Protein AF-A0A7G6X4M1-F1 (afdb_monomer_lite)

pLDDT: mean 92.04, std 5.12, range [64.88, 98.19]

Secondary structure (DSSP, 8-state):
-EEESSSSTTS-EEE----TT---SS-SSEEETTEEE--SEE---SSS------------

Structure (mmCIF, N/CA/C/O backbone):
data_AF-A0A7G6X4M1-F1
#
_entry.id   AF-A0A7G6X4M1-F1
#
loop_
_atom_site.group_PDB
_atom_site.id
_atom_site.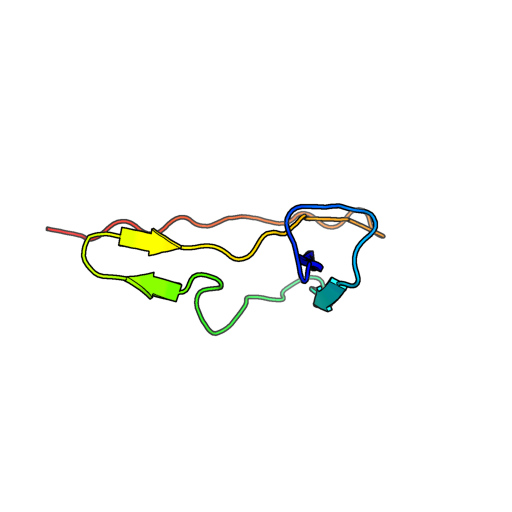type_symbol
_atom_site.label_atom_id
_atom_site.label_alt_id
_atom_site.label_comp_id
_atom_site.label_asym_id
_atom_site.label_entity_id
_atom_site.label_seq_id
_atom_site.pdbx_PDB_ins_code
_atom_site.Cartn_x
_atom_site.Cartn_y
_atom_site.Cartn_z
_atom_site.occupancy
_atom_site.B_iso_or_equiv
_atom_site.auth_seq_id
_atom_site.auth_comp_id
_atom_site.auth_asym_id
_atom_site.auth_atom_id
_atom_site.pdbx_PDB_model_num
ATOM 1 N N . MET A 1 1 ? 3.787 1.338 -3.357 1.00 93.69 1 MET A N 1
ATOM 2 C CA . MET A 1 1 ? 2.473 0.665 -3.482 1.00 93.69 1 MET A CA 1
ATOM 3 C C . MET A 1 1 ? 1.911 1.032 -4.830 1.00 93.69 1 MET A C 1
ATOM 5 O O . MET A 1 1 ? 1.890 2.207 -5.161 1.00 93.69 1 MET A O 1
ATOM 9 N N . GLN A 1 2 ? 1.460 0.046 -5.592 1.00 96.25 2 GLN A N 1
ATOM 10 C CA . GLN A 1 2 ? 0.949 0.266 -6.939 1.00 96.25 2 GLN A CA 1
ATOM 11 C C . GLN A 1 2 ? -0.574 0.236 -6.907 1.00 96.25 2 GLN A C 1
ATOM 13 O O . GLN A 1 2 ? -1.152 -0.726 -6.404 1.00 96.25 2 GLN A O 1
ATOM 18 N N . LYS A 1 3 ? -1.211 1.288 -7.420 1.00 96.38 3 LYS A N 1
ATOM 19 C CA . LYS A 1 3 ? -2.666 1.423 -7.540 1.00 96.38 3 LYS A CA 1
ATOM 20 C C . LYS A 1 3 ? -3.036 1.380 -9.013 1.00 96.38 3 LYS A C 1
ATOM 22 O O . LYS A 1 3 ? -2.688 2.287 -9.764 1.00 96.38 3 LYS A O 1
ATOM 27 N N . PHE A 1 4 ? -3.747 0.346 -9.423 1.00 97.62 4 PHE A N 1
ATOM 28 C CA . PHE A 1 4 ? -4.059 0.120 -10.827 1.00 97.62 4 PHE A CA 1
ATOM 29 C C . PHE A 1 4 ? -5.334 0.844 -11.239 1.00 97.62 4 PHE A C 1
ATOM 31 O O . PHE A 1 4 ? -6.209 1.134 -10.417 1.00 97.62 4 PHE A O 1
ATOM 38 N N . LYS A 1 5 ? -5.436 1.103 -12.541 1.00 96.69 5 LYS A N 1
ATOM 39 C CA . LYS A 1 5 ? -6.641 1.639 -13.163 1.00 96.69 5 LYS A CA 1
ATOM 40 C C . LYS A 1 5 ? -7.793 0.631 -13.120 1.00 96.69 5 LYS A C 1
ATOM 42 O O . LYS A 1 5 ? -8.902 1.020 -12.768 1.00 96.69 5 LYS A O 1
ATOM 47 N N . ASP A 1 6 ? -7.511 -0.638 -13.417 1.00 97.00 6 ASP A N 1
ATOM 48 C CA . ASP A 1 6 ? -8.490 -1.726 -13.451 1.00 97.00 6 ASP A CA 1
ATOM 49 C C . ASP A 1 6 ? -7.975 -2.960 -12.688 1.00 97.00 6 ASP A C 1
ATOM 51 O O . ASP A 1 6 ? -6.825 -3.014 -12.251 1.00 97.00 6 ASP A O 1
ATOM 55 N N . ARG A 1 7 ? -8.836 -3.971 -12.501 1.00 96.06 7 ARG A N 1
ATOM 56 C CA . ARG A 1 7 ? -8.504 -5.230 -11.802 1.00 96.06 7 ARG A CA 1
ATOM 57 C C . ARG A 1 7 ? -7.689 -6.187 -12.682 1.00 96.06 7 ARG A C 1
ATOM 59 O O . ARG A 1 7 ? -8.065 -7.343 -12.857 1.00 96.06 7 ARG A O 1
ATOM 66 N N . ASP A 1 8 ? -6.609 -5.680 -13.257 1.00 96.12 8 ASP A N 1
ATOM 67 C CA . ASP A 1 8 ? -5.747 -6.381 -14.201 1.00 96.12 8 ASP A CA 1
ATOM 68 C C . ASP A 1 8 ? -4.321 -5.814 -14.108 1.00 96.12 8 ASP A C 1
ATOM 70 O O . ASP A 1 8 ? -4.099 -4.612 -14.277 1.00 96.12 8 ASP A O 1
ATOM 74 N N . HIS A 1 9 ? -3.346 -6.691 -13.848 1.00 95.56 9 HIS A N 1
ATOM 75 C CA . HIS A 1 9 ? -1.933 -6.328 -13.702 1.00 95.56 9 HIS A CA 1
ATOM 76 C C . HIS A 1 9 ? -1.301 -5.773 -14.986 1.00 95.56 9 HIS A C 1
ATOM 78 O O . HIS A 1 9 ? -0.240 -5.157 -14.913 1.00 95.56 9 HIS A O 1
ATOM 84 N N . THR A 1 10 ? -1.918 -5.985 -16.151 1.00 96.81 10 THR A N 1
ATOM 85 C CA . THR A 1 10 ? -1.445 -5.437 -17.430 1.00 96.81 10 THR A CA 1
ATOM 86 C C . THR A 1 10 ? -1.834 -3.971 -17.629 1.00 96.81 10 THR A C 1
ATOM 88 O O . THR A 1 10 ? -1.347 -3.317 -18.553 1.00 96.81 10 THR A O 1
ATOM 91 N N . THR A 1 11 ? -2.697 -3.433 -16.762 1.00 97.25 11 THR A N 1
ATOM 92 C CA . THR A 1 11 ? -3.172 -2.053 -16.868 1.00 97.25 11 THR A CA 1
ATOM 93 C C . THR A 1 11 ? -2.231 -1.055 -16.213 1.00 97.25 11 THR A C 1
ATOM 95 O O . THR A 1 11 ? -1.401 -1.386 -15.364 1.00 97.25 11 THR A O 1
ATOM 98 N N . LEU A 1 12 ? -2.367 0.207 -16.628 1.00 98.19 12 LEU A N 1
ATOM 99 C CA . LEU A 1 12 ? -1.615 1.310 -16.045 1.00 98.19 12 LEU A CA 1
ATOM 100 C C . LEU A 1 12 ? -1.875 1.399 -14.541 1.00 98.19 12 LEU A C 1
ATOM 102 O O . LEU A 1 12 ? -3.013 1.272 -14.082 1.00 98.19 12 LEU A O 1
ATOM 106 N N . TYR A 1 13 ? -0.818 1.698 -13.797 1.00 97.75 13 TYR A N 1
ATOM 107 C CA . TYR A 1 13 ? -0.888 1.949 -12.370 1.00 97.75 13 TYR A CA 1
ATOM 108 C C . TYR A 1 13 ? -0.190 3.256 -12.005 1.00 97.75 13 TYR A C 1
ATOM 110 O O . TYR A 1 13 ? 0.761 3.692 -12.652 1.00 97.75 13 TYR A O 1
ATOM 118 N N . GLU A 1 14 ? -0.679 3.873 -10.939 1.00 96.75 14 GLU A N 1
ATOM 119 C CA . GLU A 1 14 ? 0.015 4.912 -10.194 1.00 96.75 14 GLU A CA 1
ATOM 120 C C . GLU A 1 14 ? 0.957 4.240 -9.187 1.00 96.75 14 GLU A C 1
ATOM 122 O O . GLU A 1 14 ? 0.539 3.332 -8.459 1.00 96.75 14 GLU A O 1
ATOM 127 N N . ASP A 1 15 ? 2.220 4.668 -9.140 1.00 94.81 15 ASP A N 1
ATOM 128 C CA . ASP A 1 15 ? 3.186 4.171 -8.159 1.00 94.81 15 ASP A CA 1
ATOM 129 C C . ASP A 1 15 ? 3.355 5.160 -7.006 1.00 94.81 15 ASP A C 1
ATOM 131 O O . ASP A 1 15 ? 3.947 6.233 -7.147 1.00 94.81 15 ASP A O 1
ATOM 135 N N . LEU A 1 16 ? 2.830 4.789 -5.843 1.00 92.25 16 LEU A N 1
ATOM 136 C CA . LEU A 1 16 ? 3.011 5.545 -4.618 1.00 92.25 16 LEU A CA 1
ATOM 137 C C . LEU A 1 16 ? 4.315 5.109 -3.951 1.00 92.25 16 LEU A C 1
ATOM 139 O O . LEU A 1 16 ? 4.391 4.024 -3.357 1.00 92.25 16 LEU A O 1
ATOM 143 N N . ARG A 1 17 ? 5.327 5.980 -3.989 1.00 92.62 17 ARG A N 1
ATOM 144 C CA . ARG A 1 17 ? 6.559 5.775 -3.226 1.00 92.62 17 ARG A CA 1
ATOM 145 C C . ARG A 1 17 ? 6.249 5.854 -1.742 1.00 92.62 17 ARG A C 1
ATOM 147 O O . ARG A 1 17 ? 5.909 6.910 -1.217 1.00 92.62 17 ARG A O 1
ATOM 154 N N . MET A 1 18 ? 6.457 4.741 -1.063 1.00 92.12 18 MET A N 1
ATOM 155 C CA . MET A 1 18 ? 6.411 4.692 0.379 1.00 92.12 18 MET A CA 1
ATOM 156 C C . MET A 1 18 ? 7.854 4.411 0.833 1.00 92.12 18 MET A C 1
ATOM 158 O O . MET A 1 18 ? 8.396 3.349 0.558 1.00 92.12 18 MET A O 1
ATOM 162 N N . SER A 1 19 ? 8.528 5.395 1.427 1.00 93.12 19 SER A N 1
ATOM 163 C CA . SER A 1 19 ? 9.897 5.246 1.963 1.00 93.12 19 SER A CA 1
ATOM 164 C C . SER A 1 19 ? 9.856 4.811 3.437 1.00 93.12 19 SER A C 1
ATOM 166 O O . SER A 1 19 ? 8.809 4.960 4.067 1.00 93.12 19 SER A O 1
ATOM 168 N N . PRO A 1 20 ? 10.961 4.334 4.039 1.00 93.94 20 PRO A N 1
ATOM 169 C CA . PRO A 1 20 ? 11.013 4.086 5.482 1.00 93.94 20 PRO A CA 1
ATOM 170 C C . PRO A 1 20 ? 10.496 5.276 6.299 1.00 93.94 20 PRO A C 1
ATOM 172 O O . PRO A 1 20 ? 10.853 6.421 6.023 1.00 93.94 20 PRO A O 1
ATOM 175 N N . GLY A 1 21 ? 9.632 5.002 7.279 1.00 92.88 21 GLY A N 1
ATOM 176 C CA . GLY A 1 21 ? 8.980 6.028 8.102 1.00 92.88 21 GLY A CA 1
ATOM 177 C C . GLY A 1 21 ? 7.800 6.751 7.438 1.00 92.88 21 GLY A C 1
ATOM 178 O O . GLY A 1 21 ? 7.215 7.637 8.054 1.00 92.88 21 GLY A O 1
ATOM 179 N N . HIS A 1 22 ? 7.426 6.398 6.205 1.00 92.31 22 HIS A N 1
ATOM 180 C CA . HIS A 1 22 ? 6.253 6.968 5.549 1.00 92.31 22 HIS A CA 1
ATOM 181 C C . HIS A 1 22 ? 4.952 6.354 6.081 1.00 92.31 22 HIS A C 1
ATOM 183 O O . HIS A 1 22 ? 4.740 5.147 5.970 1.00 92.31 22 HIS A O 1
ATOM 189 N N . THR A 1 23 ? 4.042 7.217 6.531 1.00 92.31 23 THR A N 1
ATOM 190 C CA . THR A 1 23 ? 2.651 6.870 6.838 1.00 92.31 23 THR A CA 1
ATOM 191 C C . THR A 1 23 ? 1.729 7.711 5.956 1.00 92.31 23 THR A C 1
ATOM 193 O O . THR A 1 23 ? 1.852 8.941 5.975 1.00 92.31 23 THR A O 1
ATOM 196 N N . PRO A 1 24 ? 0.803 7.102 5.190 1.00 88.75 24 PRO A N 1
ATOM 197 C CA . PRO A 1 24 ? -0.194 7.857 4.443 1.00 88.75 24 PRO A CA 1
ATOM 198 C C . PRO A 1 24 ? -1.025 8.740 5.392 1.00 88.75 24 PRO A C 1
ATOM 200 O O . PRO A 1 24 ? -1.564 8.227 6.372 1.00 88.75 24 PRO A O 1
ATOM 203 N N . PRO A 1 25 ? -1.156 10.053 5.128 1.00 88.38 25 PRO A N 1
ATOM 204 C CA . PRO A 1 25 ? -1.883 10.963 6.017 1.00 88.38 25 PRO A CA 1
ATOM 205 C C . PRO A 1 25 ? -3.406 10.798 5.931 1.00 88.38 25 PRO A C 1
ATOM 207 O O . PRO A 1 25 ? -4.132 11.290 6.791 1.00 88.38 25 PRO A O 1
ATOM 210 N N . VAL A 1 26 ? -3.897 10.134 4.883 1.00 87.88 26 VAL A N 1
ATOM 211 C CA . VAL A 1 26 ? -5.316 9.859 4.645 1.00 87.88 26 VAL A CA 1
ATOM 212 C C . VAL A 1 26 ? -5.522 8.363 4.401 1.00 87.88 26 VAL A C 1
ATOM 214 O O . VAL A 1 26 ? -4.645 7.729 3.801 1.00 87.88 26 VAL A O 1
ATOM 217 N N . PRO A 1 27 ? -6.661 7.780 4.826 1.00 87.94 27 PRO A N 1
ATOM 218 C CA . PRO A 1 27 ? -6.986 6.396 4.509 1.00 87.94 27 PRO A CA 1
ATOM 219 C C . PRO A 1 27 ? -6.986 6.155 2.998 1.00 87.94 27 PRO A C 1
ATOM 221 O O . PRO A 1 27 ? -7.512 6.955 2.227 1.00 87.94 27 PRO A O 1
ATOM 224 N N . PHE A 1 28 ? -6.416 5.028 2.573 1.00 90.19 28 PHE A N 1
ATOM 225 C CA . PHE A 1 28 ? -6.351 4.662 1.155 1.00 90.19 28 PHE A CA 1
ATOM 226 C C . PHE A 1 28 ? -7.711 4.230 0.573 1.00 90.19 28 PHE A C 1
ATOM 228 O O . PHE A 1 28 ? -7.902 4.201 -0.644 1.00 90.19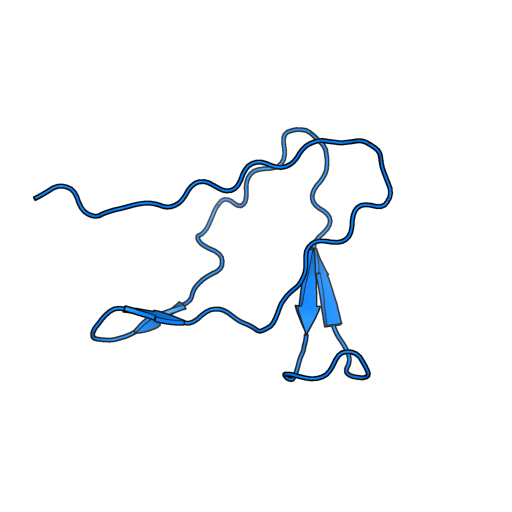 28 PHE A O 1
ATOM 235 N N . CYS A 1 29 ? -8.669 3.883 1.433 1.00 91.06 29 CYS A N 1
ATOM 236 C CA . CYS A 1 29 ? -10.009 3.491 1.025 1.00 91.06 29 CYS A CA 1
ATOM 237 C C 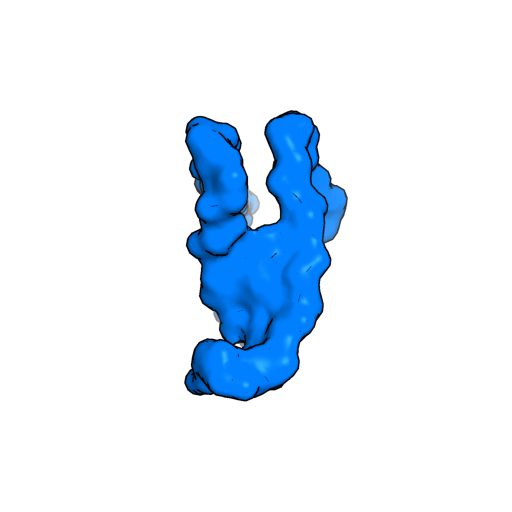. CYS A 1 29 ? -10.917 4.693 0.751 1.00 91.06 29 CYS A C 1
ATOM 239 O O . CYS A 1 29 ? -10.715 5.803 1.242 1.00 91.06 29 CYS A O 1
ATOM 241 N N . ARG A 1 30 ? -11.992 4.440 0.005 1.00 90.94 30 ARG A N 1
ATOM 242 C CA . ARG A 1 30 ? -13.139 5.339 -0.090 1.00 90.94 30 ARG A CA 1
ATOM 243 C C . ARG A 1 30 ? -14.251 4.814 0.812 1.00 90.94 30 ARG A C 1
ATOM 245 O O . ARG A 1 30 ? -14.631 3.648 0.716 1.00 90.94 30 ARG A O 1
ATOM 252 N N . SER A 1 31 ? -14.796 5.689 1.652 1.00 90.81 31 SER A N 1
ATOM 253 C CA . SER A 1 31 ? -15.994 5.384 2.438 1.00 90.81 31 SER A CA 1
ATOM 254 C C . SER A 1 31 ? -17.230 5.328 1.538 1.00 90.81 31 SER A C 1
ATOM 256 O O . SER A 1 31 ? -17.410 6.172 0.653 1.00 90.81 31 SER A O 1
ATOM 258 N N . VAL A 1 32 ? -18.069 4.323 1.760 1.00 93.06 32 VAL A N 1
ATOM 259 C CA . VAL A 1 32 ? -19.375 4.143 1.119 1.00 93.06 32 VAL A CA 1
ATOM 260 C C . VAL A 1 32 ? -20.411 3.789 2.192 1.00 93.06 32 VAL A C 1
ATOM 262 O O . VAL A 1 32 ? -20.037 3.314 3.267 1.00 93.06 32 VAL A O 1
ATOM 265 N N . PRO A 1 33 ? -21.719 3.989 1.948 1.00 94.62 33 PRO A N 1
ATOM 266 C CA . PRO A 1 33 ? -22.737 3.506 2.874 1.00 94.62 33 PRO A CA 1
ATOM 267 C C . PRO A 1 33 ? -22.543 2.010 3.160 1.00 94.62 33 PRO A C 1
ATOM 269 O O . PRO A 1 33 ? -22.537 1.196 2.239 1.00 94.62 33 PRO A O 1
ATOM 272 N N . GLY A 1 34 ? -22.354 1.660 4.434 1.00 89.00 34 GLY A N 1
ATOM 273 C CA . GLY A 1 34 ? -22.172 0.274 4.871 1.00 89.00 34 GLY A CA 1
ATOM 274 C C . GLY A 1 34 ? -20.746 -0.284 4.786 1.00 89.00 34 GLY A C 1
ATOM 275 O O . GLY A 1 34 ? -20.575 -1.468 5.061 1.00 89.00 34 GLY A O 1
ATOM 276 N N . GLY A 1 35 ? -19.720 0.511 4.449 1.00 89.88 35 GLY A N 1
ATOM 277 C CA . GLY A 1 35 ? -18.337 0.031 4.533 1.00 89.88 35 GLY A CA 1
ATOM 278 C C . GLY A 1 35 ? -17.303 0.848 3.765 1.00 89.88 35 GLY A C 1
ATOM 279 O O . GLY A 1 35 ? -17.430 2.057 3.571 1.00 89.88 35 GLY A O 1
ATOM 280 N N . PHE A 1 36 ? -16.253 0.160 3.321 1.00 92.19 36 PHE A N 1
ATOM 281 C CA . PHE A 1 36 ? -15.120 0.754 2.620 1.00 92.19 36 PHE A CA 1
ATOM 282 C C . PHE A 1 36 ? -14.853 0.014 1.315 1.00 92.19 36 PHE A C 1
ATOM 284 O O . PHE A 1 36 ? -14.875 -1.215 1.269 1.00 92.19 36 PHE A O 1
ATOM 291 N N . VAL A 1 37 ? -14.562 0.769 0.258 1.00 94.06 37 VAL A N 1
ATOM 292 C CA . VAL A 1 37 ? -14.067 0.221 -1.007 1.00 94.06 37 VAL A CA 1
ATOM 293 C C . VAL A 1 37 ? -12.613 0.618 -1.199 1.00 94.06 37 VAL A C 1
ATOM 295 O O . VAL A 1 37 ? -12.224 1.765 -0.968 1.00 94.06 37 VAL A O 1
ATOM 298 N N . TYR A 1 38 ? -11.807 -0.340 -1.637 1.00 93.12 38 TYR A N 1
ATOM 299 C CA . TYR A 1 38 ? -10.385 -0.149 -1.885 1.00 93.12 38 TYR A CA 1
ATOM 300 C C . TYR A 1 38 ? -10.140 -0.184 -3.395 1.00 93.12 38 TYR A C 1
ATOM 302 O O . TYR A 1 38 ? -10.647 -1.091 -4.063 1.00 93.12 38 TYR A O 1
ATOM 310 N N . PRO A 1 39 ? -9.374 0.770 -3.956 1.00 94.00 39 PRO A N 1
ATOM 311 C CA . PRO A 1 39 ? -8.848 0.631 -5.308 1.00 94.00 39 PRO A CA 1
ATOM 312 C C . PRO A 1 39 ? -8.086 -0.688 -5.449 1.00 94.00 39 PRO A C 1
ATOM 314 O O . PRO A 1 39 ? -7.516 -1.180 -4.474 1.00 94.00 39 PRO A O 1
ATOM 317 N N . TRP A 1 40 ? -8.035 -1.256 -6.650 1.00 97.06 40 TRP A N 1
ATOM 318 C CA . TRP A 1 40 ? -7.220 -2.446 -6.865 1.00 97.06 40 TRP A CA 1
ATOM 319 C C . TRP A 1 40 ? -5.737 -2.069 -6.769 1.00 97.06 40 TRP A C 1
ATOM 321 O O . TRP A 1 40 ? -5.289 -1.112 -7.405 1.00 97.06 40 TRP A O 1
ATOM 331 N N . HIS A 1 41 ? -4.992 -2.753 -5.903 1.00 96.38 41 HIS A N 1
ATOM 332 C CA . HIS A 1 41 ? -3.637 -2.355 -5.539 1.00 96.38 41 HIS A CA 1
ATOM 333 C C . HIS A 1 41 ? -2.785 -3.549 -5.115 1.00 96.38 41 HIS A C 1
ATOM 335 O O . HIS A 1 41 ? -3.310 -4.602 -4.755 1.00 96.38 41 HIS A O 1
ATOM 341 N N . GLN A 1 42 ? -1.467 -3.355 -5.123 1.00 95.25 42 GLN A N 1
ATOM 342 C CA . GLN A 1 42 ? -0.511 -4.295 -4.548 1.00 95.25 42 GLN A CA 1
ATOM 343 C C . GLN A 1 42 ? 0.640 -3.579 -3.836 1.00 95.25 42 GLN A C 1
ATOM 345 O O . GLN A 1 42 ? 1.025 -2.453 -4.179 1.00 95.25 42 GLN A O 1
ATOM 350 N N . TYR A 1 43 ? 1.238 -4.275 -2.873 1.00 93.25 43 TYR A N 1
ATOM 351 C CA . TYR A 1 43 ? 2.503 -3.878 -2.271 1.00 93.25 43 TYR A CA 1
ATOM 352 C C . TYR A 1 43 ? 3.643 -4.584 -2.999 1.00 93.25 43 TYR A C 1
ATOM 354 O O . TYR A 1 43 ? 3.725 -5.808 -3.015 1.00 93.25 43 TYR A O 1
ATOM 362 N N . ARG A 1 44 ? 4.517 -3.786 -3.612 1.00 92.62 44 ARG A N 1
ATOM 363 C CA . ARG A 1 44 ? 5.770 -4.230 -4.217 1.00 92.62 44 ARG A CA 1
ATOM 364 C C . ARG A 1 44 ? 6.904 -3.559 -3.459 1.00 92.62 44 ARG A C 1
ATOM 366 O O . ARG A 1 44 ? 6.880 -2.339 -3.293 1.00 92.62 44 ARG A O 1
ATOM 373 N N . ALA A 1 45 ? 7.842 -4.360 -2.976 1.00 92.25 45 ALA A N 1
ATOM 374 C CA . ALA A 1 45 ? 9.023 -3.883 -2.281 1.00 92.25 45 ALA A CA 1
ATOM 375 C C . ALA A 1 45 ? 10.217 -3.924 -3.239 1.00 92.25 45 ALA A C 1
ATOM 377 O O . ALA A 1 45 ? 10.507 -4.967 -3.820 1.00 92.25 45 ALA A O 1
ATOM 378 N N . ASP A 1 46 ? 10.891 -2.786 -3.392 1.00 91.56 46 ASP A N 1
ATOM 379 C CA . ASP A 1 46 ? 12.179 -2.687 -4.094 1.00 91.56 46 ASP A CA 1
ATOM 380 C C . ASP A 1 46 ? 13.366 -2.654 -3.104 1.00 91.56 46 ASP A C 1
ATOM 382 O O . ASP A 1 46 ? 14.523 -2.573 -3.509 1.00 91.56 46 ASP A O 1
ATOM 386 N N . SER A 1 47 ? 13.082 -2.718 -1.799 1.00 91.62 47 SER A N 1
ATOM 387 C CA . SER A 1 47 ? 14.048 -2.787 -0.698 1.00 91.62 47 SER A CA 1
ATOM 388 C C . SER A 1 47 ? 13.627 -3.842 0.331 1.00 91.62 47 SER A C 1
ATOM 390 O O . SER A 1 47 ? 12.549 -4.425 0.241 1.00 91.62 47 SER A O 1
ATOM 392 N N . ASP A 1 48 ? 14.463 -4.058 1.342 1.00 92.50 48 ASP A N 1
ATOM 393 C CA . ASP A 1 48 ? 14.227 -4.935 2.498 1.00 92.50 48 ASP A CA 1
ATOM 394 C C . ASP A 1 48 ? 13.395 -4.279 3.618 1.00 92.50 48 ASP A C 1
ATOM 396 O O . ASP A 1 48 ? 13.276 -4.805 4.725 1.00 92.50 48 ASP A O 1
ATOM 400 N N . CYS A 1 49 ? 12.815 -3.110 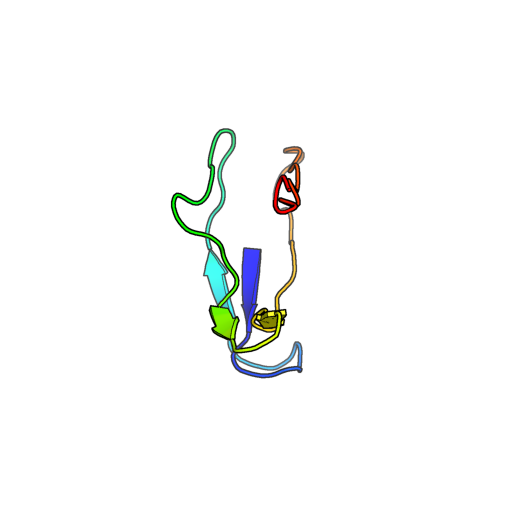3.351 1.00 90.38 49 CYS A N 1
ATOM 401 C CA . CYS A 1 49 ? 12.075 -2.355 4.350 1.00 90.38 49 CYS A CA 1
ATOM 402 C C . CYS A 1 49 ? 10.765 -3.055 4.731 1.00 90.38 49 CYS A C 1
ATOM 404 O O . CYS A 1 49 ? 10.020 -3.533 3.874 1.00 90.38 49 CYS A O 1
ATOM 406 N N . VAL A 1 50 ? 10.453 -3.045 6.028 1.00 91.81 50 VAL A N 1
ATOM 407 C CA . VAL A 1 50 ? 9.223 -3.633 6.566 1.00 91.81 50 VAL A CA 1
ATOM 408 C C . VAL A 1 50 ? 8.092 -2.609 6.554 1.00 91.81 50 VAL A C 1
ATOM 410 O O . VAL A 1 50 ? 8.260 -1.460 6.965 1.00 91.81 50 VAL A O 1
ATOM 413 N N . TRP A 1 51 ? 6.923 -3.067 6.114 1.00 92.19 51 TRP A N 1
ATOM 414 C CA . TRP A 1 51 ? 5.673 -2.318 6.075 1.00 92.19 51 TRP A CA 1
ATOM 415 C C . TRP A 1 51 ? 4.693 -2.918 7.075 1.00 92.19 51 TRP A C 1
ATOM 417 O O . TRP A 1 51 ? 4.577 -4.139 7.159 1.00 92.19 51 TRP A O 1
ATOM 427 N N . LEU A 1 52 ? 3.963 -2.067 7.796 1.00 93.19 52 LEU A N 1
ATOM 428 C CA . LEU A 1 52 ? 2.886 -2.484 8.690 1.00 93.19 52 LEU A CA 1
ATOM 429 C C . LEU A 1 52 ? 1.556 -1.933 8.175 1.00 93.19 52 LEU A C 1
ATOM 431 O O . LEU A 1 52 ? 1.408 -0.723 8.005 1.00 93.19 52 LEU A O 1
ATOM 435 N N . ALA A 1 53 ? 0.588 -2.820 7.963 1.00 92.38 53 ALA A N 1
ATOM 436 C CA . ALA A 1 53 ? -0.803 -2.427 7.796 1.00 92.38 53 ALA A CA 1
ATOM 437 C C . ALA A 1 53 ? -1.454 -2.298 9.178 1.00 92.38 53 ALA A C 1
ATOM 439 O O . ALA A 1 53 ? -1.339 -3.199 10.009 1.00 92.38 53 ALA A O 1
ATOM 440 N N . VAL A 1 54 ? -2.132 -1.176 9.416 1.00 89.75 54 VAL A N 1
ATOM 441 C CA . VAL A 1 54 ? -2.950 -0.955 10.612 1.00 89.75 54 VAL A CA 1
ATOM 442 C C . VAL A 1 54 ? -4.401 -0.855 10.168 1.00 89.75 54 VAL A C 1
ATOM 444 O O . VAL A 1 54 ? -4.773 0.075 9.450 1.00 89.75 54 VAL A O 1
ATOM 447 N N . GLU A 1 55 ? -5.213 -1.825 10.580 1.00 89.44 55 GLU A N 1
ATOM 448 C CA . GLU A 1 55 ? -6.646 -1.857 10.297 1.00 89.44 55 GLU A CA 1
ATOM 449 C C . GLU A 1 55 ? -7.413 -1.256 11.477 1.00 89.44 55 GLU A C 1
ATOM 451 O O . GLU A 1 55 ? -7.295 -1.703 12.618 1.00 89.44 55 GLU A O 1
ATOM 456 N N . TYR A 1 56 ? -8.171 -0.194 11.206 1.00 84.94 56 TYR A N 1
ATOM 457 C CA . TYR A 1 56 ? -8.948 0.501 12.225 1.00 84.94 56 TYR A CA 1
ATOM 458 C C . TYR A 1 56 ? -10.339 -0.118 12.358 1.00 84.94 56 TYR A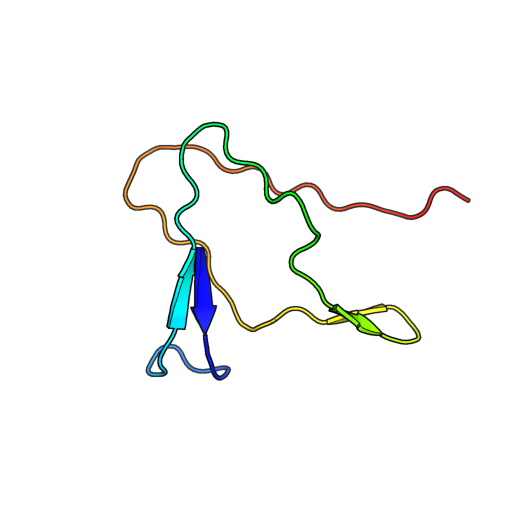 C 1
ATOM 460 O O . TYR A 1 56 ? -11.021 -0.361 11.362 1.00 84.94 56 TYR A O 1
ATOM 468 N N . HIS A 1 57 ? -10.793 -0.270 13.599 1.00 83.31 57 HIS A N 1
ATOM 469 C CA . HIS A 1 57 ? -12.166 -0.634 13.930 1.00 83.31 57 HIS A CA 1
ATOM 470 C C . HIS A 1 57 ? -12.828 0.514 14.690 1.00 83.31 57 HIS A C 1
ATOM 472 O O . HIS A 1 57 ? -12.175 1.208 15.473 1.00 83.31 57 HIS A O 1
ATOM 478 N N . ALA A 1 58 ? -14.124 0.723 14.456 1.00 80.25 58 ALA A N 1
ATOM 479 C CA . ALA A 1 58 ? -14.892 1.666 15.255 1.00 80.25 58 ALA A CA 1
ATOM 480 C C . ALA A 1 58 ? -14.905 1.196 16.717 1.00 80.25 58 ALA A C 1
ATOM 482 O O . ALA A 1 58 ? -15.145 0.020 16.991 1.00 80.25 58 ALA A O 1
ATOM 483 N N . VAL A 1 59 ? -14.644 2.116 17.642 1.00 82.88 59 VAL A N 1
ATOM 484 C CA . VAL A 1 59 ? -14.845 1.869 19.071 1.00 82.88 59 VAL A CA 1
ATOM 485 C C . VAL A 1 59 ? -16.296 2.235 19.375 1.00 82.88 59 VAL A C 1
ATOM 487 O O . VAL A 1 59 ? -16.709 3.359 19.085 1.00 82.88 59 VAL A O 1
ATOM 490 N N . HIS A 1 60 ? -17.066 1.263 19.865 1.00 64.88 60 HIS A N 1
ATOM 491 C CA . HIS A 1 60 ? -18.452 1.439 20.303 1.00 64.88 60 HIS A CA 1
ATOM 492 C C . HIS A 1 60 ? -18.518 1.886 21.761 1.00 64.88 60 HIS A C 1
ATOM 494 O O . HIS A 1 60 ? -17.689 1.389 22.558 1.00 64.88 60 HIS A O 1
#

Foldseek 3Di:
DWFFPDLDPVGDTDDDDADPPDDDPDDQWDDDVPGTDHGDDDDDDPDPDDDDDDDDDDDD

Radius of gyration: 13.48 Å; chains: 1; bounding box: 37×17×38 Å

Organism: NCBI:txid1544730

Sequence (60 aa):
MQK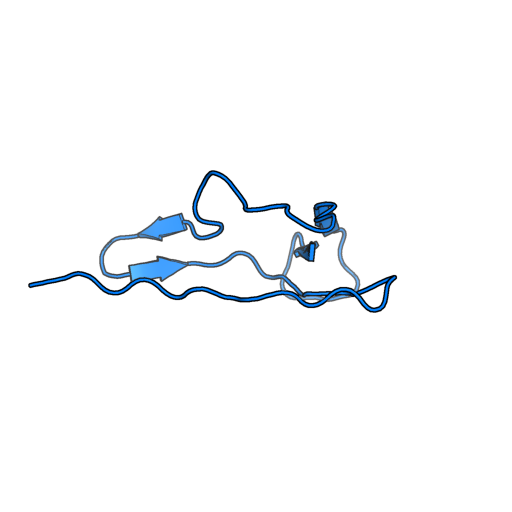FKDRDHTTLYEDLRMSPGHTPPVPFCRSVPGGFVYPWHQYRADSDCVWLAVEYHAVH